Protein AF-I0YJS0-F1 (afdb_monomer_lite)

Sequence (172 aa):
QGGNNTGGALFVLDVMSGAARKLLDNFQGLQFNSPNDVVVSSDGVIYFTDPSYGLQQKFRTMMQVGDYVWRFNARTGDTAIVDQTFLKPNGVVLSPDGRVAYITDTGCKDANASDGGQCTAADTPRSIYAFDILKSILLANKRLFAVPDVGTPDGIKVDLQGNVWTGVGDGV

InterPro domains:
  IPR011042 Six-bladed beta-propeller, TolB-like [G3DSA:2.120.10.30] (4-172)
  IPR013658 SMP-30/Gluconolactonase/LRE-like region [PF08450] (9-169)
  IPR052988 Oryzine biosynthesis lactonohydrolase [PTHR47064] (1-172)

Radius of gyration: 15.88 Å; chains: 1; bounding box: 44×36×40 Å

Organism: Coccomyxa subellipsoidea (strain C-169) (NCBI:txid574566)

Structure (mmCIF, N/CA/C/O backbone):
data_AF-I0YJS0-F1
#
_entry.id   AF-I0YJS0-F1
#
loop_
_atom_site.group_PDB
_atom_site.id
_atom_site.type_symbol
_atom_site.label_atom_id
_atom_site.label_alt_id
_atom_site.label_comp_id
_atom_site.label_asym_id
_atom_site.label_entity_id
_atom_site.label_seq_id
_atom_site.pdbx_PDB_ins_code
_atom_site.Cartn_x
_atom_site.Cartn_y
_atom_site.Cartn_z
_atom_site.occupancy
_atom_site.B_iso_or_equiv
_atom_site.auth_seq_id
_atom_site.auth_comp_id
_atom_site.auth_asym_id
_atom_site.auth_atom_id
_atom_site.pdbx_PDB_model_num
ATOM 1 N N . GLN A 1 1 ? -2.384 11.457 4.992 1.00 87.69 1 GLN A N 1
ATOM 2 C CA . GLN A 1 1 ? -0.907 11.545 4.945 1.00 87.69 1 GLN A CA 1
ATOM 3 C C . GLN A 1 1 ? -0.272 12.389 6.063 1.00 87.69 1 GLN A C 1
ATOM 5 O O . GLN A 1 1 ? 0.934 12.279 6.243 1.00 87.69 1 GLN A O 1
ATOM 10 N N . GLY A 1 2 ? -1.036 13.154 6.859 1.00 87.12 2 GLY A N 1
ATOM 11 C CA . GLY A 1 2 ? -0.479 13.945 7.970 1.00 87.12 2 GLY A CA 1
ATOM 12 C C . GLY A 1 2 ? -0.025 15.343 7.535 1.00 87.12 2 GLY A C 1
ATOM 13 O O . GLY A 1 2 ? -0.447 15.826 6.488 1.00 87.12 2 GLY A O 1
ATOM 14 N N . GLY A 1 3 ? 0.808 15.988 8.348 1.00 87.69 3 GLY A N 1
ATOM 15 C CA . GLY A 1 3 ? 1.377 17.318 8.118 1.00 87.69 3 GLY A CA 1
ATOM 16 C C . GLY A 1 3 ? 2.531 17.604 9.082 1.00 87.69 3 GLY A C 1
ATOM 17 O O . GLY A 1 3 ? 2.923 16.729 9.854 1.00 87.69 3 GLY A O 1
ATOM 18 N N . ASN A 1 4 ? 3.056 18.836 9.083 1.00 80.69 4 ASN A N 1
ATOM 19 C CA . ASN A 1 4 ? 4.275 19.189 9.833 1.00 80.69 4 ASN A CA 1
ATOM 20 C C . ASN A 1 4 ? 4.248 18.761 11.312 1.00 80.69 4 ASN A C 1
ATOM 22 O O . ASN A 1 4 ? 5.269 18.332 11.838 1.00 80.69 4 ASN A O 1
ATOM 26 N N . ASN A 1 5 ? 3.076 18.833 11.953 1.00 79.00 5 ASN A N 1
ATOM 27 C CA . ASN A 1 5 ? 2.887 18.505 13.370 1.00 79.00 5 ASN A CA 1
ATOM 28 C C . ASN A 1 5 ? 1.899 17.347 13.600 1.00 79.00 5 ASN A C 1
ATOM 30 O O . ASN A 1 5 ? 1.477 17.112 14.731 1.00 79.00 5 ASN A O 1
ATOM 34 N N . THR A 1 6 ? 1.480 16.645 12.544 1.00 85.25 6 THR A N 1
ATOM 35 C CA . THR A 1 6 ? 0.463 15.589 12.628 1.00 85.25 6 THR A CA 1
ATOM 36 C C . THR A 1 6 ? 0.911 14.340 11.881 1.00 85.25 6 THR A C 1
ATOM 38 O O . THR A 1 6 ? 1.223 14.379 10.692 1.00 85.25 6 THR A O 1
ATOM 41 N N . GLY A 1 7 ? 0.920 13.210 12.591 1.00 85.12 7 GLY A N 1
ATOM 42 C CA . GLY A 1 7 ? 1.215 11.904 12.013 1.00 85.12 7 GLY A CA 1
ATOM 43 C C . GLY A 1 7 ? 0.256 11.528 10.880 1.00 85.12 7 GLY A C 1
ATOM 44 O O . GLY A 1 7 ? -0.896 11.972 10.842 1.00 85.12 7 GLY A O 1
ATOM 45 N N . GLY A 1 8 ? 0.725 10.682 9.966 1.00 92.94 8 GLY A N 1
ATOM 46 C CA . GLY A 1 8 ? -0.151 9.975 9.046 1.00 92.94 8 GLY A CA 1
ATOM 47 C C . GLY A 1 8 ? -1.120 9.069 9.809 1.00 92.94 8 GLY A C 1
ATOM 48 O O . GLY A 1 8 ? -0.778 8.539 10.861 1.00 92.94 8 GLY A O 1
ATOM 49 N N . ALA A 1 9 ? -2.340 8.911 9.304 1.00 96.19 9 ALA A N 1
ATOM 50 C CA . ALA A 1 9 ? -3.367 8.120 9.969 1.00 96.19 9 ALA A CA 1
ATOM 51 C C . ALA A 1 9 ? -4.373 7.554 8.966 1.00 96.19 9 ALA A C 1
ATOM 53 O O . ALA A 1 9 ? -4.596 8.139 7.902 1.00 96.19 9 ALA A O 1
ATOM 54 N N . LEU A 1 10 ? -5.008 6.450 9.352 1.00 97.56 10 LEU A N 1
ATOM 55 C CA . LEU A 1 10 ? -6.193 5.901 8.710 1.00 97.56 10 LEU A CA 1
ATOM 56 C C . LEU A 1 10 ? -7.446 6.497 9.348 1.00 97.56 10 LEU A C 1
ATOM 58 O O . LEU A 1 10 ? -7.540 6.631 10.573 1.00 97.56 10 LEU A O 1
ATOM 62 N N . PHE A 1 11 ? -8.431 6.811 8.514 1.00 96.12 11 PHE A N 1
ATOM 63 C CA . PHE A 1 11 ? -9.726 7.336 8.930 1.00 96.12 11 PHE A CA 1
ATOM 64 C C . PHE A 1 11 ? -10.848 6.485 8.347 1.00 96.12 11 PHE A C 1
ATOM 66 O O . PHE A 1 11 ? -10.717 5.923 7.263 1.00 96.12 11 PHE A O 1
ATOM 73 N N . VAL A 1 12 ? -11.966 6.427 9.063 1.00 95.12 12 VAL A N 1
ATOM 74 C CA . VAL A 1 12 ? -13.244 5.954 8.527 1.00 95.12 12 VAL A CA 1
ATOM 75 C C . VAL A 1 12 ? -14.136 7.172 8.352 1.00 95.12 12 VAL A C 1
ATOM 77 O O . VAL A 1 12 ? -14.309 7.943 9.299 1.00 95.12 12 VAL A O 1
ATOM 80 N N . LEU A 1 13 ? -14.672 7.336 7.145 1.00 96.25 13 LEU A N 1
ATOM 81 C CA . LEU A 1 13 ? -15.604 8.395 6.781 1.00 96.25 13 LEU A CA 1
ATOM 82 C C . LEU A 1 13 ? -17.008 7.805 6.659 1.00 96.25 13 LEU A C 1
ATOM 84 O O . LEU A 1 13 ? -17.228 6.872 5.888 1.00 96.25 13 LEU A O 1
ATOM 88 N N . ASP A 1 14 ? -17.956 8.373 7.391 1.00 96.56 14 ASP A N 1
ATOM 89 C CA . ASP A 1 14 ? -19.369 8.184 7.106 1.00 96.56 14 ASP A CA 1
ATOM 90 C C . ASP A 1 14 ? -19.748 9.092 5.929 1.00 96.56 14 ASP A C 1
ATOM 92 O O . ASP A 1 14 ? -19.745 10.318 6.040 1.00 96.56 14 ASP A O 1
ATOM 96 N N . VAL A 1 15 ? -20.033 8.488 4.776 1.00 95.81 15 VAL A N 1
ATOM 97 C CA . VAL A 1 15 ? -20.276 9.229 3.526 1.00 95.81 15 VAL A CA 1
ATOM 98 C C . VAL A 1 15 ? -21.607 9.982 3.513 1.00 95.81 15 VAL A C 1
ATOM 100 O O . VAL A 1 15 ? -21.785 10.872 2.687 1.00 95.81 15 VAL A O 1
ATOM 103 N N . MET A 1 16 ? -22.532 9.650 4.417 1.00 97.38 16 MET A N 1
ATOM 104 C CA . MET A 1 16 ? -23.850 10.286 4.482 1.00 97.38 16 MET A CA 1
ATOM 105 C C . MET A 1 16 ? -23.814 11.567 5.317 1.00 97.38 16 MET A C 1
ATOM 107 O O . MET A 1 16 ? -24.427 12.567 4.955 1.00 97.38 16 MET A O 1
ATOM 111 N N . SER A 1 17 ? -23.097 11.537 6.437 1.00 97.19 17 SER A N 1
ATOM 112 C CA . SER A 1 17 ? -22.970 12.647 7.386 1.00 97.19 17 SER A CA 1
ATOM 113 C C . SER A 1 17 ? -21.706 13.481 7.183 1.00 97.19 17 SER A C 1
ATOM 115 O O . SER A 1 17 ? -21.622 14.596 7.693 1.00 97.19 17 SER A O 1
ATOM 117 N N . GLY A 1 18 ? -20.701 12.946 6.486 1.00 96.69 18 GLY A N 1
ATOM 118 C CA . GLY A 1 18 ? -19.374 13.551 6.373 1.00 96.69 18 GLY A CA 1
ATOM 119 C C . GLY A 1 18 ? -18.526 13.418 7.643 1.00 96.69 18 GLY A C 1
ATOM 120 O O . GLY A 1 18 ? -17.419 13.954 7.700 1.00 96.69 18 GLY A O 1
ATOM 121 N N . ALA A 1 19 ? -19.012 12.717 8.672 1.00 96.94 19 ALA A N 1
ATOM 122 C CA . ALA A 1 19 ? -18.265 12.524 9.903 1.00 96.94 19 ALA A CA 1
ATOM 123 C C . ALA A 1 19 ? -17.069 11.593 9.663 1.00 96.94 19 ALA A C 1
ATOM 125 O O . ALA A 1 19 ? -17.225 10.444 9.247 1.00 96.94 19 ALA A O 1
ATOM 126 N N . ALA A 1 20 ? -15.866 12.074 9.968 1.00 96.06 20 ALA A N 1
ATOM 127 C CA . ALA A 1 20 ? -14.648 11.279 9.919 1.00 96.06 20 ALA A CA 1
ATOM 128 C C . ALA A 1 20 ? -14.162 10.969 11.334 1.00 96.06 20 ALA A C 1
ATOM 130 O O . ALA A 1 20 ? -14.045 11.862 12.175 1.00 96.06 20 ALA A O 1
ATOM 131 N N . ARG A 1 21 ? -13.813 9.706 11.586 1.00 95.25 21 ARG A N 1
ATOM 132 C CA . ARG A 1 21 ? -13.123 9.305 12.815 1.00 95.25 21 ARG A CA 1
ATOM 133 C C . ARG A 1 21 ? -11.786 8.666 12.494 1.00 95.25 21 ARG A C 1
ATOM 135 O O . ARG A 1 21 ? -11.656 7.886 11.551 1.00 95.25 21 ARG A O 1
ATOM 142 N N . LYS A 1 22 ? -10.797 8.972 13.323 1.00 94.88 22 LYS A N 1
ATOM 143 C CA . LYS A 1 22 ? -9.489 8.331 13.273 1.00 94.88 22 LYS A CA 1
ATOM 144 C C . LYS A 1 22 ? -9.626 6.861 13.670 1.00 94.88 22 LYS A C 1
ATOM 146 O O . LYS A 1 22 ? -10.322 6.535 14.632 1.00 94.88 22 LYS A O 1
ATOM 151 N N . LEU A 1 23 ? -8.984 5.989 12.904 1.00 96.25 23 LEU A N 1
ATOM 152 C CA . LEU A 1 23 ? -8.974 4.550 13.130 1.00 96.25 23 LEU A CA 1
ATOM 153 C C . LEU A 1 23 ? -7.632 4.080 13.700 1.00 96.25 23 LEU A C 1
ATOM 155 O O . LEU A 1 23 ? -7.621 3.283 14.631 1.00 96.25 23 LEU A O 1
ATOM 159 N N . LEU A 1 24 ? -6.528 4.589 13.154 1.00 97.56 24 LEU A N 1
ATOM 160 C CA . LEU A 1 24 ? -5.164 4.232 13.542 1.00 97.56 24 LEU A CA 1
ATOM 161 C C . LEU A 1 24 ? -4.220 5.376 13.134 1.00 97.56 24 LEU A C 1
ATOM 163 O O . LEU A 1 24 ? -4.315 5.848 12.005 1.00 97.56 24 LEU A O 1
ATOM 167 N N . ASP A 1 25 ? -3.334 5.843 14.017 1.00 96.12 25 ASP A N 1
ATOM 168 C CA . ASP A 1 25 ? -2.409 6.965 13.740 1.00 96.12 25 ASP A CA 1
ATOM 169 C C . ASP A 1 25 ? -0.960 6.754 14.200 1.00 96.12 25 ASP A C 1
ATOM 171 O O . ASP A 1 25 ? -0.094 7.589 13.936 1.00 96.12 25 ASP A O 1
ATOM 175 N N . ASN A 1 26 ? -0.687 5.649 14.885 1.00 96.38 26 ASN A N 1
ATOM 176 C CA . ASN A 1 26 ? 0.648 5.283 15.320 1.00 96.38 26 ASN A CA 1
ATOM 177 C C . ASN A 1 26 ? 0.781 3.762 15.461 1.00 96.38 26 ASN A C 1
ATOM 179 O O . ASN A 1 26 ? -0.214 3.045 15.585 1.00 96.38 26 ASN A O 1
ATOM 183 N N . PHE A 1 27 ? 2.023 3.294 15.499 1.00 97.12 27 PHE A N 1
ATOM 184 C CA . PHE A 1 27 ? 2.394 1.951 15.908 1.00 97.12 27 PHE A CA 1
ATOM 185 C C . PHE A 1 27 ? 3.258 2.044 17.167 1.00 97.12 27 PHE A C 1
ATOM 187 O O . PHE A 1 27 ? 4.379 2.542 17.121 1.00 97.12 27 PHE A O 1
ATOM 194 N N . GLN A 1 28 ? 2.730 1.584 18.305 1.00 95.38 28 GLN A N 1
ATOM 195 C CA . GLN A 1 28 ? 3.432 1.611 19.599 1.00 95.38 28 GLN A CA 1
ATOM 196 C C . GLN A 1 28 ? 3.967 3.008 19.985 1.00 95.38 28 GLN A C 1
ATOM 198 O O . GLN A 1 28 ? 5.062 3.147 20.523 1.00 95.38 28 GLN A O 1
ATOM 203 N N . GLY A 1 29 ? 3.201 4.061 19.690 1.00 95.38 29 GLY A N 1
ATOM 204 C CA . GLY A 1 29 ? 3.580 5.455 19.936 1.00 95.38 29 GLY A CA 1
ATOM 205 C C . GLY A 1 29 ? 4.424 6.098 18.831 1.00 95.38 29 GLY A C 1
ATOM 206 O O . GLY A 1 29 ? 4.568 7.319 18.830 1.00 95.38 29 GLY A O 1
ATOM 207 N N . LEU A 1 30 ? 4.928 5.321 17.866 1.00 95.56 30 LEU A N 1
ATOM 208 C CA . LEU A 1 30 ? 5.657 5.831 16.705 1.00 95.56 30 LEU A CA 1
ATOM 209 C C . LEU A 1 30 ? 4.676 6.220 15.601 1.00 95.56 30 LEU A C 1
ATOM 211 O O . LEU A 1 30 ? 3.847 5.419 15.172 1.00 95.56 30 LEU A O 1
ATOM 215 N N . GLN A 1 31 ? 4.760 7.458 15.131 1.00 95.38 31 GLN A N 1
ATOM 216 C CA . GLN A 1 31 ? 3.898 7.943 14.060 1.00 95.38 31 GLN A CA 1
ATOM 217 C C . GLN A 1 31 ? 4.230 7.253 12.735 1.00 95.38 31 GLN A C 1
ATOM 219 O O . GLN A 1 31 ? 5.401 7.148 12.368 1.00 95.38 31 GLN A O 1
ATOM 224 N N . PHE A 1 32 ? 3.195 6.886 11.978 1.00 97.31 32 PHE A N 1
ATOM 225 C CA . PHE A 1 32 ? 3.357 6.528 10.566 1.00 97.31 32 PHE A CA 1
ATOM 226 C C . PHE A 1 32 ? 3.943 7.696 9.779 1.00 97.31 32 PHE A C 1
ATOM 228 O O . PHE A 1 32 ? 3.768 8.853 10.175 1.00 97.31 32 PHE A O 1
ATOM 235 N N . ASN A 1 33 ? 4.586 7.408 8.655 1.00 95.25 33 ASN A N 1
ATOM 236 C CA . ASN A 1 33 ? 5.185 8.388 7.760 1.00 95.25 33 ASN A CA 1
ATOM 237 C C . ASN A 1 33 ? 4.113 9.176 6.996 1.00 95.25 33 ASN A C 1
ATOM 239 O O . ASN A 1 33 ? 3.698 10.260 7.402 1.00 95.25 33 ASN A O 1
ATOM 243 N N . SER A 1 34 ? 3.634 8.650 5.883 1.00 95.12 34 SER A N 1
ATOM 244 C CA . SER A 1 34 ? 2.567 9.253 5.096 1.00 95.12 34 SER A CA 1
ATOM 245 C C . SER A 1 34 ? 1.799 8.137 4.405 1.00 95.12 34 SER A C 1
ATOM 247 O O . SER A 1 34 ? 2.019 7.924 3.214 1.00 95.12 34 SER A O 1
ATOM 249 N N . PRO A 1 35 ? 0.886 7.451 5.131 1.00 96.88 35 PRO A N 1
ATOM 250 C CA . PRO A 1 35 ? 0.100 6.368 4.572 1.00 96.88 35 PRO A CA 1
ATOM 251 C C . PRO A 1 35 ? -0.542 6.801 3.263 1.00 96.88 35 PRO A C 1
ATOM 253 O O . PRO A 1 35 ? -1.165 7.873 3.230 1.00 96.88 35 PRO A O 1
ATOM 256 N N . ASN A 1 36 ? -0.322 6.015 2.209 1.00 96.56 36 ASN A N 1
ATOM 257 C CA . ASN A 1 36 ? -0.658 6.417 0.850 1.00 96.56 36 ASN A CA 1
ATOM 258 C C . ASN A 1 36 ? -1.878 5.671 0.325 1.00 96.56 36 ASN A C 1
ATOM 260 O O . ASN A 1 36 ? -2.938 6.272 0.181 1.00 96.56 36 ASN A O 1
ATOM 264 N N . ASP A 1 37 ? -1.736 4.365 0.118 1.00 98.06 37 ASP A N 1
ATOM 265 C CA . ASP A 1 37 ? -2.787 3.519 -0.436 1.00 98.06 37 ASP A CA 1
ATOM 266 C C . ASP A 1 37 ? -3.232 2.484 0.604 1.00 98.06 37 ASP A C 1
ATOM 268 O O . ASP A 1 37 ? -2.472 2.078 1.491 1.00 98.06 37 ASP A O 1
ATOM 272 N N . VAL A 1 38 ? -4.501 2.087 0.525 1.00 97.94 38 VAL A N 1
ATOM 273 C CA . VAL A 1 38 ? -5.148 1.190 1.486 1.00 97.94 38 VAL A CA 1
ATOM 274 C C . VAL A 1 38 ? -6.116 0.251 0.776 1.00 97.94 38 VAL A C 1
ATOM 276 O O . VAL A 1 38 ? -6.841 0.653 -0.133 1.00 97.94 38 VAL A O 1
ATOM 279 N N . VAL A 1 39 ? -6.171 -0.999 1.227 1.00 97.81 39 VAL A N 1
ATOM 280 C CA . VAL A 1 39 ? -7.161 -1.987 0.794 1.00 97.81 39 VAL A CA 1
ATOM 281 C C . VAL A 1 39 ? -7.722 -2.729 2.001 1.00 97.81 39 VAL A C 1
ATOM 283 O O . VAL A 1 39 ? -7.009 -3.039 2.955 1.00 97.81 39 VAL A O 1
ATOM 286 N N . VAL A 1 40 ? -9.023 -3.011 1.964 1.00 96.25 40 VAL A N 1
ATOM 287 C CA . VAL A 1 40 ? -9.718 -3.783 2.996 1.00 96.25 40 VAL A CA 1
ATOM 288 C C . VAL A 1 40 ? -10.053 -5.149 2.416 1.00 96.25 40 VAL A C 1
ATOM 290 O O . VAL A 1 40 ? -10.729 -5.249 1.396 1.00 96.25 40 VAL A O 1
ATOM 293 N N . SER A 1 41 ? -9.559 -6.199 3.055 1.00 94.31 41 SER A N 1
ATOM 294 C CA . SER A 1 41 ? -9.931 -7.577 2.735 1.00 94.31 41 SER A CA 1
ATOM 295 C C . SER A 1 41 ? -11.364 -7.890 3.178 1.00 94.31 41 SER A C 1
ATOM 297 O O . SER A 1 41 ? -11.954 -7.191 4.006 1.00 94.31 41 SER A O 1
ATOM 299 N N . SER A 1 42 ? -11.932 -8.972 2.647 1.00 91.81 42 SER A N 1
ATOM 300 C CA . SER A 1 42 ? -13.315 -9.381 2.920 1.00 91.81 42 SER A CA 1
ATOM 301 C C . SER A 1 42 ? -13.584 -9.746 4.387 1.00 91.81 42 SER A C 1
ATOM 303 O O . SER A 1 42 ? -14.718 -9.613 4.847 1.00 91.81 42 SER A O 1
ATOM 305 N N . ASP A 1 43 ? -12.565 -10.156 5.147 1.00 89.38 43 ASP A N 1
ATOM 306 C CA . ASP A 1 43 ? -12.680 -10.432 6.586 1.00 89.38 43 ASP A CA 1
ATOM 307 C C . ASP A 1 43 ? -12.513 -9.171 7.469 1.00 89.38 43 ASP A C 1
ATOM 309 O O . ASP A 1 43 ? -12.791 -9.189 8.678 1.00 89.38 43 ASP A O 1
ATOM 313 N N . GLY A 1 44 ? -12.184 -8.031 6.852 1.00 91.56 44 GLY A N 1
ATOM 314 C CA . GLY A 1 44 ? -12.026 -6.733 7.502 1.00 91.56 44 GLY A CA 1
ATOM 315 C C . GLY A 1 44 ? -10.598 -6.424 7.952 1.00 91.56 44 GLY A C 1
ATOM 316 O O . GLY A 1 44 ? -10.397 -5.440 8.668 1.00 91.56 44 GLY A O 1
ATOM 317 N N . VAL A 1 45 ? -9.606 -7.230 7.560 1.00 95.00 45 VAL A N 1
ATOM 318 C CA . VAL A 1 45 ? -8.192 -6.865 7.698 1.00 95.00 45 VAL A CA 1
ATOM 319 C C . VAL A 1 45 ? -7.835 -5.783 6.676 1.00 95.00 45 VAL A C 1
ATOM 321 O O . VAL A 1 45 ? -8.156 -5.896 5.493 1.00 95.00 45 VAL A O 1
ATOM 324 N N . ILE A 1 46 ? -7.163 -4.734 7.136 1.00 97.06 46 ILE A N 1
ATOM 325 C CA . ILE A 1 46 ? -6.739 -3.585 6.340 1.00 97.06 46 ILE A CA 1
ATOM 326 C C . ILE A 1 46 ? -5.249 -3.726 6.041 1.00 97.06 46 ILE A C 1
ATOM 328 O O . ILE A 1 46 ? -4.453 -3.863 6.967 1.00 97.06 46 ILE A O 1
ATOM 332 N N . TYR A 1 47 ? -4.871 -3.651 4.770 1.00 98.00 47 TYR A N 1
ATOM 333 C CA . TYR A 1 47 ? -3.482 -3.508 4.343 1.00 98.00 47 TYR A CA 1
ATOM 334 C C . TYR A 1 47 ? -3.261 -2.086 3.849 1.00 98.00 47 TYR A C 1
ATOM 336 O O . TYR A 1 47 ? -4.108 -1.545 3.140 1.00 98.00 47 TYR A O 1
ATOM 344 N N . PHE A 1 48 ? -2.143 -1.476 4.220 1.00 98.44 48 PHE A N 1
ATOM 345 C CA . PHE A 1 48 ? -1.802 -0.132 3.769 1.00 98.44 48 PHE A CA 1
ATOM 346 C C . PHE A 1 48 ? -0.298 0.037 3.609 1.00 98.44 48 PHE A C 1
ATOM 348 O O . PHE A 1 48 ? 0.499 -0.663 4.237 1.00 98.44 48 PHE A O 1
ATOM 355 N N . THR A 1 49 ? 0.086 0.981 2.765 1.00 98.62 49 THR A N 1
ATOM 356 C CA . THR A 1 49 ? 1.480 1.361 2.536 1.00 98.62 49 THR A CA 1
ATOM 357 C C . THR A 1 49 ? 1.798 2.653 3.263 1.00 98.62 49 THR A C 1
ATOM 359 O O . THR A 1 49 ? 0.949 3.538 3.368 1.00 98.62 49 THR A O 1
ATOM 362 N N . ASP A 1 50 ? 3.022 2.766 3.773 1.00 97.88 50 ASP A N 1
ATOM 363 C CA . ASP A 1 50 ? 3.475 3.938 4.520 1.00 97.88 50 ASP A CA 1
ATOM 364 C C . ASP A 1 50 ? 4.814 4.485 3.999 1.00 97.88 50 ASP A C 1
ATOM 366 O O . ASP A 1 50 ? 5.829 4.446 4.705 1.00 97.88 50 ASP A O 1
ATOM 370 N N . PRO A 1 51 ? 4.848 4.989 2.751 1.00 95.69 51 PRO A N 1
ATOM 371 C CA . PRO A 1 51 ? 6.040 5.621 2.214 1.00 95.69 51 PRO A CA 1
ATOM 372 C C . PRO A 1 51 ? 6.306 6.952 2.920 1.00 95.69 51 PRO A C 1
ATOM 374 O O . PRO A 1 51 ? 5.403 7.638 3.396 1.00 95.69 51 PRO A O 1
ATOM 377 N N . SER A 1 52 ? 7.552 7.393 2.890 1.00 93.56 52 SER A N 1
ATOM 378 C CA . SER A 1 52 ? 8.042 8.668 3.419 1.00 93.56 52 SER A CA 1
ATOM 379 C C . SER A 1 52 ? 7.915 9.831 2.433 1.00 93.56 52 SER A C 1
ATOM 381 O O . SER A 1 52 ? 8.729 10.757 2.416 1.00 93.56 52 SER A O 1
ATOM 383 N N . TYR A 1 53 ? 6.851 9.835 1.629 1.00 92.00 53 TYR A N 1
ATOM 384 C CA . TYR A 1 53 ? 6.537 10.938 0.720 1.00 92.00 53 TYR A CA 1
ATOM 385 C C . TYR A 1 53 ? 6.369 12.276 1.423 1.00 92.00 53 TYR A C 1
ATOM 387 O O . TYR A 1 53 ? 6.794 13.288 0.878 1.00 92.00 53 TYR A O 1
ATOM 395 N N . GLY A 1 54 ? 5.848 12.296 2.650 1.00 91.12 54 GLY A N 1
ATOM 396 C CA . GLY A 1 54 ? 5.776 13.519 3.443 1.00 91.12 54 GLY A CA 1
ATOM 397 C C . GLY A 1 54 ? 7.128 14.174 3.678 1.00 91.12 5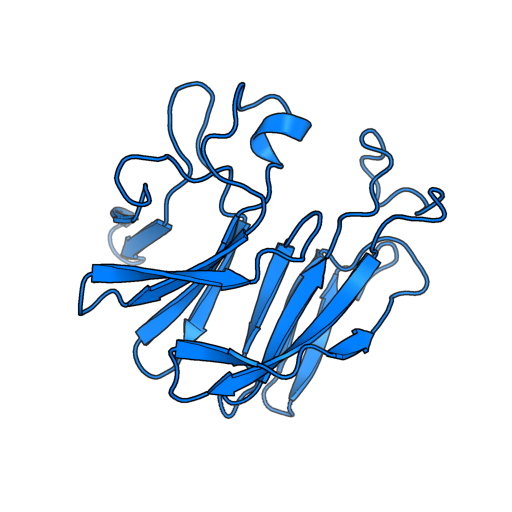4 GLY A C 1
ATOM 398 O O . GLY A 1 54 ? 7.227 15.400 3.631 1.00 91.12 54 GLY A O 1
ATOM 399 N N . LEU A 1 55 ? 8.176 13.367 3.867 1.00 89.19 55 LEU A N 1
ATOM 400 C CA . LEU A 1 55 ? 9.542 13.868 3.982 1.00 89.19 55 LEU A CA 1
ATOM 401 C C . LEU A 1 55 ? 10.052 14.376 2.626 1.00 89.19 55 LEU A C 1
ATOM 403 O O . LEU A 1 55 ? 10.578 15.483 2.546 1.00 89.19 55 LEU A O 1
ATOM 407 N N . GLN A 1 56 ? 9.847 13.606 1.552 1.00 86.94 56 GLN A N 1
ATOM 408 C CA . GLN A 1 56 ? 10.282 13.980 0.197 1.00 86.94 56 GLN A CA 1
ATOM 409 C C . GLN A 1 56 ? 9.623 15.277 -0.299 1.00 86.94 56 GLN A C 1
ATOM 411 O O . GLN A 1 56 ? 10.290 16.146 -0.855 1.00 86.94 56 GLN A O 1
ATOM 416 N N . GLN A 1 57 ? 8.323 15.431 -0.052 1.00 88.62 57 GLN A N 1
ATOM 417 C CA . GLN A 1 57 ? 7.513 16.584 -0.451 1.00 88.62 57 GLN A CA 1
ATOM 418 C C . GLN A 1 57 ? 7.541 17.721 0.582 1.00 88.62 57 GLN A C 1
ATOM 420 O O . GLN A 1 57 ? 6.867 18.733 0.407 1.00 88.62 57 GLN A O 1
ATOM 425 N N . LYS A 1 58 ? 8.338 17.580 1.651 1.00 90.62 58 LYS A N 1
ATOM 426 C CA . LYS A 1 58 ? 8.606 18.620 2.657 1.00 90.62 58 LYS A CA 1
ATOM 427 C C . LYS A 1 58 ? 7.378 19.100 3.443 1.00 90.62 58 LYS A C 1
ATOM 429 O O . LYS A 1 58 ? 7.403 20.196 3.996 1.00 90.62 58 LYS A O 1
ATOM 434 N N . PHE A 1 59 ? 6.328 18.282 3.544 1.00 89.06 59 PHE A N 1
ATOM 435 C CA . PHE A 1 59 ? 5.212 18.514 4.477 1.00 89.06 59 PHE A CA 1
ATOM 436 C C . PHE A 1 59 ? 5.351 17.715 5.783 1.00 89.06 59 PHE A C 1
ATOM 438 O O . PHE A 1 59 ? 4.466 17.746 6.639 1.00 89.06 59 PHE A O 1
ATOM 445 N N . ARG A 1 60 ? 6.467 16.992 5.934 1.00 89.19 60 ARG A N 1
ATOM 446 C CA . ARG A 1 60 ? 6.940 16.364 7.167 1.00 89.19 60 ARG A CA 1
ATOM 447 C C . ARG A 1 60 ? 8.448 16.542 7.305 1.00 89.19 60 ARG A C 1
ATOM 449 O O . ARG A 1 60 ? 9.165 16.627 6.314 1.00 89.19 60 ARG A O 1
ATOM 456 N N . THR A 1 61 ? 8.925 16.562 8.544 1.00 89.31 61 THR A N 1
ATOM 457 C CA . THR A 1 61 ? 10.330 16.856 8.872 1.00 89.31 61 THR A CA 1
ATOM 458 C C . THR A 1 61 ? 11.126 15.641 9.340 1.00 89.31 61 THR A C 1
ATOM 460 O O . THR A 1 61 ? 12.352 15.665 9.284 1.00 89.31 61 THR A O 1
ATOM 463 N N . MET A 1 62 ? 10.458 14.578 9.794 1.00 88.31 62 MET A N 1
ATOM 464 C CA . MET A 1 62 ? 11.113 13.371 10.299 1.00 88.31 62 MET A CA 1
ATOM 465 C C . MET A 1 62 ? 10.269 12.116 10.067 1.00 88.31 62 MET A C 1
ATOM 467 O O . MET A 1 62 ? 9.037 12.184 10.033 1.00 88.31 62 MET A O 1
ATOM 471 N N . MET A 1 63 ? 10.956 10.979 9.967 1.00 90.88 63 MET A N 1
ATOM 472 C CA . MET A 1 63 ? 10.376 9.637 10.037 1.00 90.88 63 MET A CA 1
ATOM 473 C C . MET A 1 63 ? 10.541 9.084 11.456 1.00 90.88 63 MET A C 1
ATOM 475 O O . MET A 1 63 ? 11.542 9.365 12.115 1.00 90.88 63 MET A O 1
ATOM 479 N N . GLN A 1 64 ? 9.574 8.293 11.916 1.00 94.56 64 GLN A N 1
ATOM 480 C CA . GLN A 1 64 ? 9.670 7.527 13.173 1.00 94.56 64 GLN A CA 1
ATOM 481 C C . GLN A 1 64 ? 9.624 6.012 12.936 1.00 94.56 64 GLN A C 1
ATOM 483 O O . GLN A 1 64 ? 9.970 5.236 13.822 1.00 94.56 64 GLN A O 1
ATOM 488 N N . VAL A 1 65 ? 9.231 5.605 11.729 1.00 96.31 65 VAL A N 1
ATOM 489 C CA . VAL A 1 65 ? 9.199 4.228 11.236 1.00 96.31 65 VAL A CA 1
ATOM 490 C C . VAL A 1 65 ? 9.807 4.189 9.831 1.00 96.31 65 VAL A C 1
ATOM 492 O O . VAL A 1 65 ? 9.954 5.228 9.185 1.00 96.31 65 VAL A O 1
ATOM 495 N N . GLY A 1 66 ? 10.187 3.006 9.354 1.00 96.38 66 GLY A N 1
ATOM 496 C CA . GLY A 1 66 ? 10.669 2.836 7.982 1.00 96.38 66 GLY A CA 1
ATOM 497 C C . GLY A 1 66 ? 9.544 2.874 6.945 1.00 96.38 66 GLY A C 1
ATOM 498 O O . GLY A 1 66 ? 8.363 2.953 7.282 1.00 96.38 66 GLY A O 1
ATOM 499 N N . ASP A 1 67 ? 9.929 2.813 5.673 1.00 96.81 67 ASP A N 1
ATOM 500 C CA . ASP A 1 67 ? 9.016 2.667 4.540 1.00 96.81 67 ASP A CA 1
ATOM 501 C C . ASP A 1 67 ? 8.448 1.238 4.516 1.00 96.81 67 ASP A C 1
ATOM 503 O O . ASP A 1 67 ? 9.059 0.319 3.972 1.00 96.81 67 ASP A O 1
ATOM 507 N N . TYR A 1 68 ? 7.295 1.028 5.153 1.00 98.25 68 TYR A N 1
ATOM 508 C CA . TYR A 1 68 ? 6.756 -0.312 5.399 1.00 98.25 68 TYR A CA 1
ATOM 509 C C . TYR A 1 68 ? 5.392 -0.543 4.752 1.00 98.25 68 TYR A C 1
ATOM 511 O O . TYR A 1 68 ? 4.622 0.382 4.477 1.00 98.25 68 TYR A O 1
ATOM 519 N N . VAL A 1 69 ? 5.085 -1.824 4.553 1.00 98.50 69 VAL A N 1
ATOM 520 C CA . VAL A 1 69 ? 3.730 -2.313 4.306 1.00 98.50 69 VAL A CA 1
ATOM 521 C C . VAL A 1 69 ? 3.179 -2.826 5.626 1.00 98.50 69 VAL A C 1
ATOM 523 O O . VAL A 1 69 ? 3.804 -3.640 6.312 1.00 98.50 69 VAL A O 1
ATOM 526 N N . TRP A 1 70 ? 1.986 -2.369 5.967 1.00 98.25 70 TRP A N 1
ATOM 527 C CA . TRP A 1 70 ? 1.343 -2.642 7.238 1.00 98.25 70 TRP A CA 1
ATOM 528 C C . TRP A 1 70 ? 0.062 -3.443 7.060 1.00 98.25 70 TRP A C 1
ATOM 530 O O . TRP A 1 70 ? -0.636 -3.340 6.049 1.00 98.25 70 TRP A O 1
ATOM 540 N N . ARG A 1 71 ? -0.275 -4.191 8.107 1.00 97.25 71 ARG A N 1
ATOM 541 C CA . ARG A 1 71 ? -1.586 -4.790 8.327 1.00 97.25 71 ARG A CA 1
ATOM 542 C C . ARG A 1 71 ? -2.191 -4.222 9.603 1.00 97.25 71 ARG A C 1
ATOM 544 O O . ARG A 1 71 ? -1.510 -4.138 10.622 1.00 97.25 71 ARG A O 1
ATOM 551 N N . PHE A 1 72 ? -3.485 -3.936 9.570 1.00 97.31 72 PHE A N 1
ATOM 552 C CA . PHE A 1 72 ? -4.286 -3.576 10.728 1.00 97.31 72 PHE A CA 1
ATOM 553 C C . PHE A 1 72 ? -5.611 -4.348 10.756 1.00 97.31 72 PHE A C 1
ATOM 555 O O . PHE A 1 72 ? -6.369 -4.339 9.789 1.00 97.31 72 PHE A O 1
ATOM 562 N N . ASN A 1 73 ? -5.927 -5.006 11.871 1.00 94.81 73 ASN A N 1
ATOM 563 C CA . ASN A 1 73 ? -7.248 -5.587 12.106 1.00 94.81 73 ASN A CA 1
ATOM 564 C C . ASN A 1 73 ? -8.071 -4.656 13.001 1.00 94.81 73 ASN A C 1
ATOM 566 O O . ASN A 1 73 ? -7.875 -4.593 14.213 1.00 94.81 73 ASN A O 1
ATOM 570 N N . ALA A 1 74 ? -9.049 -3.980 12.399 1.00 90.12 74 ALA A N 1
ATOM 571 C CA . ALA A 1 74 ? -9.892 -3.007 13.088 1.00 90.12 74 ALA A CA 1
ATOM 572 C C . ALA A 1 74 ? -10.783 -3.603 14.193 1.00 90.12 74 ALA A C 1
ATOM 574 O O . ALA A 1 74 ? -11.283 -2.853 15.029 1.00 90.12 74 ALA A O 1
ATOM 575 N N . ARG A 1 75 ? -10.998 -4.927 14.208 1.00 91.38 75 ARG A N 1
ATOM 576 C CA . ARG A 1 75 ? -11.793 -5.606 15.244 1.00 91.38 75 ARG A CA 1
ATOM 577 C C . ARG A 1 75 ? -10.969 -5.912 16.489 1.00 91.38 75 ARG A C 1
ATOM 579 O O . ARG A 1 75 ? -11.502 -5.848 17.590 1.00 91.38 75 ARG A O 1
ATOM 586 N N . THR A 1 76 ? -9.697 -6.272 16.319 1.00 93.19 76 THR A N 1
ATOM 587 C CA . THR A 1 76 ? -8.818 -6.670 17.433 1.00 93.19 76 THR A CA 1
ATOM 588 C C . THR A 1 76 ? -7.859 -5.567 17.869 1.00 93.19 76 THR A C 1
ATOM 590 O O . THR A 1 76 ? -7.285 -5.663 18.948 1.00 93.19 76 THR A O 1
ATOM 593 N N . GLY A 1 77 ? -7.660 -4.537 17.042 1.00 93.06 77 GLY A N 1
ATOM 594 C CA . GLY A 1 77 ? -6.636 -3.510 17.245 1.00 93.06 77 GLY A CA 1
ATOM 595 C C . GLY A 1 77 ? -5.222 -3.966 16.865 1.00 93.06 77 GLY A C 1
ATOM 596 O O . GLY A 1 77 ? -4.277 -3.186 16.964 1.00 93.06 77 GLY A O 1
ATOM 597 N N . ASP A 1 78 ? -5.065 -5.214 16.420 1.00 94.75 78 ASP A N 1
ATOM 598 C CA . ASP A 1 78 ? -3.763 -5.784 16.094 1.00 94.75 78 ASP A CA 1
ATOM 599 C C . ASP A 1 78 ? -3.179 -5.134 14.834 1.00 94.75 78 ASP A C 1
ATOM 601 O O . ASP A 1 78 ? -3.821 -5.101 13.780 1.00 94.75 78 ASP A O 1
ATOM 605 N N . THR A 1 79 ? -1.957 -4.623 14.960 1.00 97.06 79 THR A N 1
ATOM 606 C CA . THR A 1 79 ? -1.220 -3.921 13.906 1.00 97.06 79 THR A CA 1
ATOM 607 C C . THR A 1 79 ? 0.150 -4.561 13.768 1.00 97.06 79 THR A C 1
ATOM 609 O O . THR A 1 79 ? 0.830 -4.766 14.771 1.00 97.06 79 THR A O 1
ATOM 612 N N . ALA A 1 80 ? 0.582 -4.849 12.544 1.00 96.81 80 ALA A N 1
ATOM 613 C CA . ALA A 1 80 ? 1.889 -5.444 12.293 1.00 96.81 80 ALA A CA 1
ATOM 614 C C . ALA A 1 80 ? 2.489 -4.956 10.974 1.00 96.81 80 ALA A C 1
ATOM 616 O O . ALA A 1 80 ? 1.767 -4.665 10.019 1.00 96.81 80 ALA A O 1
ATOM 617 N N . ILE A 1 81 ? 3.819 -4.919 10.919 1.00 97.75 81 ILE A N 1
ATOM 618 C CA . ILE A 1 81 ? 4.564 -4.808 9.662 1.00 97.75 81 ILE A CA 1
ATOM 619 C C . ILE A 1 81 ? 4.446 -6.155 8.948 1.00 97.75 81 ILE A C 1
ATOM 621 O O . ILE A 1 81 ? 4.702 -7.195 9.556 1.00 97.75 81 ILE A O 1
ATOM 625 N N . VAL A 1 82 ? 4.064 -6.141 7.673 1.00 97.38 82 VAL A N 1
ATOM 626 C CA . VAL A 1 82 ? 3.977 -7.353 6.841 1.00 97.38 82 VAL A CA 1
ATOM 627 C C . VAL A 1 82 ? 5.037 -7.411 5.748 1.00 97.38 82 VAL A C 1
ATOM 629 O O . VAL A 1 82 ? 5.322 -8.499 5.262 1.00 97.38 82 VAL A O 1
ATOM 632 N N . ASP A 1 83 ? 5.656 -6.281 5.397 1.00 98.06 83 ASP A N 1
ATOM 633 C CA . ASP A 1 83 ? 6.863 -6.242 4.569 1.00 98.06 83 ASP A CA 1
ATOM 634 C C . ASP A 1 83 ? 7.664 -4.953 4.843 1.00 98.06 83 ASP A C 1
ATOM 636 O O . ASP A 1 83 ? 7.089 -3.877 5.017 1.00 98.06 83 ASP A O 1
ATOM 640 N N . GLN A 1 84 ? 8.992 -5.074 4.888 1.00 97.12 84 GLN A N 1
ATOM 641 C CA . GLN A 1 84 ? 9.946 -3.981 5.140 1.00 97.12 84 GLN A CA 1
ATOM 642 C C . GLN A 1 84 ? 11.044 -3.878 4.066 1.00 97.12 84 GLN A C 1
ATOM 644 O O . GLN A 1 84 ? 12.084 -3.263 4.275 1.00 97.12 84 GLN A O 1
ATOM 649 N N . THR A 1 85 ? 10.852 -4.559 2.940 1.00 95.75 85 THR A N 1
ATOM 650 C CA . THR A 1 85 ? 11.846 -4.740 1.873 1.00 95.75 85 THR A CA 1
ATOM 651 C C . THR A 1 85 ? 11.597 -3.834 0.666 1.00 95.75 85 THR A C 1
ATOM 653 O O . THR A 1 85 ? 12.298 -3.950 -0.336 1.00 95.75 85 THR A O 1
ATOM 656 N N . PHE A 1 86 ? 10.586 -2.966 0.735 1.00 94.56 86 PHE A N 1
ATOM 657 C CA . PHE A 1 86 ? 10.295 -1.951 -0.277 1.00 94.56 86 PHE A CA 1
ATOM 658 C C . PHE A 1 86 ? 11.129 -0.697 -0.037 1.00 94.56 86 PHE A C 1
ATOM 660 O O . PHE A 1 86 ? 11.345 -0.312 1.111 1.00 94.56 86 PHE A O 1
ATOM 667 N N . LEU A 1 87 ? 11.545 -0.024 -1.112 1.00 93.06 87 LEU A N 1
ATOM 668 C CA . LEU A 1 87 ? 12.197 1.279 -0.983 1.00 93.06 87 LEU A CA 1
ATOM 669 C C . LEU A 1 87 ? 11.163 2.402 -0.834 1.00 93.06 87 LEU A C 1
ATOM 671 O O . LEU A 1 87 ? 11.334 3.289 0.003 1.00 93.06 87 LEU A O 1
ATOM 675 N N . LYS A 1 88 ? 10.090 2.375 -1.636 1.00 94.00 88 LYS A N 1
ATOM 676 C CA . LYS A 1 88 ? 8.908 3.240 -1.485 1.00 94.00 88 LYS A CA 1
ATOM 677 C C . LYS A 1 88 ? 7.638 2.436 -1.785 1.00 94.00 88 LYS A C 1
ATOM 679 O O . LYS A 1 88 ? 7.185 2.454 -2.931 1.00 94.00 88 LYS A O 1
ATOM 684 N N . PRO A 1 89 ? 7.056 1.739 -0.790 1.00 96.69 89 PRO A N 1
ATOM 685 C CA . PRO A 1 89 ? 5.797 1.034 -0.986 1.00 96.69 89 PRO A CA 1
ATOM 686 C C . PRO A 1 89 ? 4.704 2.056 -1.296 1.00 96.69 89 PRO A C 1
ATOM 688 O O . PRO A 1 89 ? 4.548 3.033 -0.564 1.00 96.69 89 PRO A O 1
ATOM 691 N N . ASN A 1 90 ? 3.960 1.849 -2.377 1.00 96.25 90 ASN A N 1
ATOM 692 C CA . ASN A 1 90 ? 2.973 2.813 -2.842 1.00 96.25 90 ASN A CA 1
ATOM 693 C C . ASN A 1 90 ? 1.581 2.185 -2.960 1.00 96.25 90 ASN A C 1
ATOM 695 O O . ASN A 1 90 ? 0.853 2.164 -1.976 1.00 96.25 90 ASN A O 1
ATOM 699 N N . GLY A 1 91 ? 1.201 1.657 -4.113 1.00 98.00 91 GLY A N 1
ATOM 700 C CA . GLY A 1 91 ? -0.076 0.991 -4.302 1.00 98.00 91 GLY A CA 1
ATOM 701 C C . GLY A 1 91 ? -0.135 -0.341 -3.557 1.00 98.00 91 GLY A C 1
ATOM 702 O O . GLY A 1 91 ? 0.858 -1.064 -3.483 1.00 98.00 91 GLY A O 1
ATOM 703 N N . VAL A 1 92 ? -1.313 -0.691 -3.037 1.00 98.69 92 VAL A N 1
ATOM 704 C CA . VAL A 1 92 ? -1.619 -2.031 -2.512 1.00 98.69 92 VAL A CA 1
ATOM 705 C C . VAL A 1 92 ? -3.030 -2.450 -2.909 1.00 98.69 92 VAL A C 1
ATOM 707 O O . VAL A 1 92 ? -3.985 -1.684 -2.783 1.00 98.69 92 VAL A O 1
ATOM 710 N N . VAL A 1 93 ? -3.176 -3.684 -3.386 1.00 98.62 93 VAL A N 1
ATOM 711 C CA . VAL A 1 93 ? -4.476 -4.261 -3.744 1.00 98.62 93 VAL A CA 1
ATOM 712 C C . VAL A 1 93 ? -4.473 -5.773 -3.565 1.00 98.62 93 VAL A C 1
ATOM 714 O O . VAL A 1 93 ? -3.422 -6.413 -3.597 1.00 98.62 93 VAL A O 1
ATOM 717 N N . LEU A 1 94 ? -5.659 -6.348 -3.381 1.00 98.25 94 LEU A N 1
ATOM 718 C CA . LEU A 1 94 ? -5.861 -7.788 -3.297 1.00 98.25 94 LEU A CA 1
ATOM 719 C C . LEU A 1 94 ? -6.496 -8.315 -4.589 1.00 98.25 94 LEU A C 1
ATOM 721 O O . LEU A 1 94 ? -7.345 -7.660 -5.189 1.00 98.25 94 LEU A O 1
ATOM 725 N N . SER A 1 95 ? -6.103 -9.520 -4.987 1.00 98.12 95 SER A N 1
ATOM 726 C CA . SER A 1 95 ? -6.830 -10.334 -5.974 1.00 98.12 95 SER A CA 1
ATOM 727 C C . SER A 1 95 ? -8.294 -10.572 -5.559 1.00 98.12 95 SER A C 1
ATOM 729 O O . SER A 1 95 ? -8.601 -10.505 -4.365 1.00 98.12 95 SER A O 1
ATOM 731 N N . PRO A 1 96 ? -9.207 -10.898 -6.500 1.00 97.31 96 PRO A N 1
ATOM 732 C CA . PRO A 1 96 ? -10.636 -11.026 -6.195 1.00 97.31 96 PRO A CA 1
ATOM 733 C C . PRO A 1 96 ? -10.954 -12.119 -5.171 1.00 97.31 96 PRO A C 1
ATOM 735 O O . PRO A 1 96 ? -11.891 -11.981 -4.390 1.00 97.31 96 PRO A O 1
ATOM 738 N N . ASP A 1 97 ? -10.163 -13.197 -5.153 1.00 95.88 97 ASP A N 1
ATOM 739 C CA . ASP A 1 97 ? -10.299 -14.279 -4.175 1.00 95.88 97 ASP A CA 1
ATOM 740 C C . ASP A 1 97 ? -9.557 -14.004 -2.853 1.00 95.88 97 ASP A C 1
ATOM 742 O O . ASP A 1 97 ? -9.604 -14.823 -1.934 1.00 95.88 97 ASP A O 1
ATOM 746 N N . GLY A 1 98 ? -8.887 -12.852 -2.742 1.00 95.69 98 GLY A N 1
ATOM 747 C CA . GLY A 1 98 ? -8.166 -12.414 -1.554 1.00 95.69 98 GLY A CA 1
ATOM 748 C C . GLY A 1 98 ? -6.912 -13.228 -1.237 1.00 95.69 98 GLY A C 1
ATOM 749 O O . GLY A 1 98 ? -6.428 -13.147 -0.111 1.00 95.69 98 GLY A O 1
ATOM 750 N N . ARG A 1 99 ? -6.385 -14.028 -2.177 1.00 96.38 99 ARG A N 1
ATOM 751 C CA . ARG A 1 99 ? -5.222 -14.900 -1.921 1.00 96.38 99 ARG A CA 1
ATOM 752 C C . ARG A 1 99 ? -3.882 -14.288 -2.287 1.00 96.38 99 ARG A C 1
ATOM 754 O O . ARG A 1 99 ? -2.858 -14.722 -1.768 1.00 96.38 99 ARG A O 1
ATOM 761 N N . VAL A 1 100 ? -3.885 -13.306 -3.176 1.00 98.31 100 VAL A N 1
ATOM 762 C CA . VAL A 1 100 ? -2.693 -12.589 -3.640 1.00 98.31 100 VAL A CA 1
ATOM 763 C C . VAL A 1 100 ? -2.811 -11.107 -3.309 1.00 98.31 100 VAL A C 1
ATOM 765 O O . VAL A 1 100 ? -3.852 -10.510 -3.592 1.00 98.31 100 VAL A O 1
ATOM 768 N N . ALA A 1 101 ? -1.751 -10.519 -2.751 1.00 98.50 101 ALA A N 1
ATOM 769 C CA . ALA A 1 101 ? -1.565 -9.071 -2.673 1.00 98.50 101 ALA A CA 1
ATOM 770 C C . ALA A 1 101 ? -0.598 -8.613 -3.768 1.00 98.50 101 ALA A C 1
ATOM 772 O O . ALA A 1 101 ? 0.447 -9.237 -3.959 1.00 98.50 101 ALA A O 1
ATOM 773 N N . TYR A 1 102 ? -0.918 -7.508 -4.436 1.00 98.81 102 TYR A N 1
ATOM 774 C CA . TYR A 1 102 ? -0.016 -6.806 -5.344 1.00 98.81 102 TYR A CA 1
ATOM 775 C C . TYR A 1 102 ? 0.366 -5.469 -4.725 1.00 98.81 102 TYR A C 1
ATOM 777 O O . TYR A 1 102 ? -0.506 -4.732 -4.261 1.00 98.81 102 TYR A O 1
ATOM 785 N N . ILE A 1 103 ? 1.664 -5.176 -4.701 1.00 98.75 103 ILE A N 1
ATOM 786 C CA . ILE A 1 103 ? 2.213 -3.971 -4.076 1.00 98.75 103 ILE A CA 1
ATOM 787 C C . ILE A 1 103 ? 3.221 -3.338 -5.022 1.00 98.75 103 ILE A C 1
ATOM 789 O O . ILE A 1 103 ? 4.100 -4.033 -5.542 1.00 98.75 103 ILE A O 1
ATOM 793 N N . THR A 1 104 ? 3.107 -2.032 -5.235 1.00 97.88 104 THR A N 1
ATOM 794 C CA . THR A 1 104 ? 4.040 -1.291 -6.082 1.00 97.88 104 THR A CA 1
ATOM 795 C C . THR A 1 104 ? 5.188 -0.705 -5.264 1.00 97.88 104 THR A C 1
ATOM 797 O O . THR A 1 104 ? 5.006 -0.237 -4.138 1.00 97.88 104 THR A O 1
ATOM 800 N N . ASP A 1 105 ? 6.392 -0.762 -5.829 1.00 95.00 105 ASP A N 1
ATOM 801 C CA . ASP A 1 105 ? 7.580 -0.074 -5.340 1.00 95.00 105 ASP A CA 1
ATOM 802 C C . ASP A 1 105 ? 7.944 1.038 -6.319 1.00 95.00 105 ASP A C 1
ATOM 804 O O . ASP A 1 105 ? 8.361 0.786 -7.452 1.00 95.00 105 ASP A O 1
ATOM 808 N N . THR A 1 106 ? 7.785 2.272 -5.862 1.00 91.81 106 THR A N 1
ATOM 809 C CA . THR A 1 106 ? 8.113 3.491 -6.609 1.00 91.81 106 THR A CA 1
ATOM 810 C C . THR A 1 106 ? 9.421 4.103 -6.115 1.00 91.81 106 THR A C 1
ATOM 812 O O . THR A 1 106 ? 9.565 5.324 -6.062 1.00 91.81 106 THR A O 1
ATOM 815 N N . GLY A 1 107 ? 10.350 3.272 -5.640 1.00 88.12 107 GLY A N 1
ATOM 816 C CA . GLY A 1 107 ? 11.649 3.715 -5.138 1.00 88.12 107 GLY A CA 1
ATOM 817 C C . GLY A 1 107 ? 12.513 4.403 -6.191 1.00 88.12 107 GLY A C 1
ATOM 818 O O . GLY A 1 107 ? 13.397 5.185 -5.846 1.00 88.12 107 GLY A O 1
ATOM 819 N N . CYS A 1 108 ? 12.224 4.158 -7.463 1.00 79.75 108 CYS A N 1
ATOM 820 C CA . CYS A 1 108 ? 12.776 4.886 -8.581 1.00 79.75 108 CYS A CA 1
ATOM 821 C C . CYS A 1 108 ? 12.189 6.292 -8.673 1.00 79.75 108 CYS A C 1
ATOM 823 O O . CYS A 1 108 ? 11.160 6.520 -9.301 1.00 79.75 108 CYS A O 1
ATOM 825 N N . LYS A 1 109 ? 12.839 7.260 -8.028 1.00 62.81 109 LYS A N 1
ATOM 826 C CA . LYS A 1 109 ? 12.529 8.676 -8.233 1.00 62.81 109 LYS A CA 1
ATOM 827 C C . LYS A 1 109 ? 13.807 9.485 -8.353 1.00 62.81 109 LYS A C 1
ATOM 829 O O . LYS A 1 109 ? 14.532 9.649 -7.374 1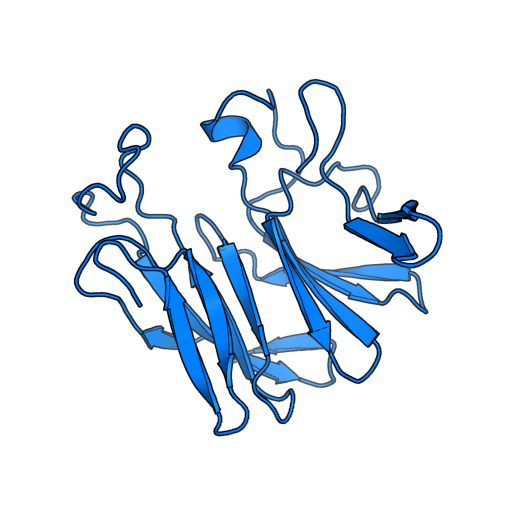.00 62.81 109 LYS A O 1
ATOM 834 N N . ASP A 1 110 ? 13.984 10.107 -9.512 1.00 54.19 110 ASP A N 1
ATOM 835 C CA . ASP A 1 110 ? 14.574 11.438 -9.563 1.00 54.19 110 ASP A CA 1
ATOM 836 C C . ASP A 1 110 ? 13.582 12.369 -8.850 1.00 54.19 110 ASP A C 1
ATOM 838 O O . ASP A 1 110 ? 12.523 12.703 -9.377 1.00 54.19 110 ASP A O 1
ATOM 842 N N . ALA A 1 111 ? 13.879 12.725 -7.597 1.00 43.78 111 ALA A N 1
ATOM 843 C CA . ALA A 1 111 ? 12.971 13.377 -6.643 1.00 43.78 111 ALA A CA 1
ATOM 844 C C . ALA A 1 111 ? 12.406 14.762 -7.062 1.00 43.78 111 ALA A C 1
ATOM 846 O O . ALA A 1 111 ? 11.767 15.425 -6.249 1.00 43.78 111 ALA A O 1
ATOM 847 N N . ASN A 1 112 ? 12.628 15.205 -8.304 1.00 43.19 112 ASN A N 1
ATOM 848 C CA . ASN A 1 112 ? 12.252 16.519 -8.831 1.00 43.19 112 ASN A CA 1
ATOM 849 C C . ASN A 1 112 ? 11.368 16.479 -10.093 1.00 43.19 112 ASN A C 1
ATOM 851 O O . ASN A 1 112 ? 10.983 17.541 -10.581 1.00 43.19 112 ASN A O 1
ATOM 855 N N . ALA A 1 113 ? 11.038 15.306 -10.636 1.00 49.91 113 ALA A N 1
ATOM 856 C CA . ALA A 1 113 ? 10.207 15.214 -11.832 1.00 49.91 113 ALA A CA 1
ATOM 857 C C . ALA A 1 113 ? 8.720 15.146 -11.448 1.00 49.91 113 ALA A C 1
ATOM 859 O O . ALA A 1 113 ? 8.241 14.162 -10.887 1.00 49.91 113 ALA A O 1
ATOM 860 N N . SER A 1 114 ? 7.994 16.230 -11.707 1.00 43.75 114 SER A N 1
ATOM 861 C CA . SER A 1 114 ? 6.556 16.380 -11.427 1.00 43.75 114 SER A CA 1
ATOM 862 C C . SER A 1 114 ? 5.661 15.682 -12.468 1.00 43.75 114 SER A C 1
ATOM 864 O O . SER A 1 114 ? 4.444 15.840 -12.445 1.00 43.75 114 SER A O 1
ATOM 866 N N . ASP A 1 115 ? 6.263 14.894 -13.357 1.00 43.56 115 ASP A N 1
ATOM 867 C CA . ASP A 1 115 ? 5.708 14.395 -14.615 1.00 43.56 115 ASP A CA 1
ATOM 868 C C . ASP A 1 115 ? 6.042 12.914 -14.887 1.00 43.56 115 ASP A C 1
ATOM 870 O O . ASP A 1 115 ? 6.006 12.466 -16.028 1.00 43.56 115 ASP A O 1
ATOM 874 N N . GLY A 1 116 ? 6.368 12.128 -13.854 1.00 46.56 116 GLY A N 1
ATOM 875 C CA . GLY A 1 116 ? 6.728 10.718 -14.051 1.00 46.56 116 GLY A CA 1
ATOM 876 C C . GLY A 1 116 ? 8.094 10.546 -14.719 1.00 46.56 116 GLY A C 1
ATOM 877 O O . GLY A 1 116 ? 8.276 9.620 -15.509 1.00 46.56 116 GLY A O 1
ATOM 878 N N . GLY A 1 117 ? 9.026 11.459 -14.404 1.00 46.88 117 GLY A N 1
ATOM 879 C CA . GLY A 1 117 ? 10.368 11.533 -14.977 1.00 46.88 117 GLY A CA 1
ATOM 880 C C . GLY A 1 117 ? 11.064 10.189 -15.131 1.00 46.88 117 GLY A C 1
ATOM 881 O O . GLY A 1 117 ? 10.814 9.234 -14.392 1.00 46.88 117 GLY A O 1
ATOM 882 N N . GLN A 1 118 ? 11.939 10.128 -16.134 1.00 53.31 118 GLN A N 1
ATOM 883 C CA . GLN A 1 118 ? 12.617 8.895 -16.494 1.00 53.31 118 GLN A CA 1
ATOM 884 C C . GLN A 1 118 ? 13.292 8.275 -15.274 1.00 53.31 118 GLN A C 1
ATOM 886 O O . GLN A 1 118 ? 14.038 8.919 -14.545 1.00 53.31 118 GLN A O 1
ATOM 891 N N . CYS A 1 119 ? 13.023 6.993 -15.081 1.00 62.41 119 CYS A N 1
ATOM 892 C CA . CYS A 1 119 ? 13.715 6.166 -14.118 1.00 62.41 119 CYS A CA 1
ATOM 893 C C . CYS A 1 119 ? 15.168 5.957 -14.554 1.00 62.41 119 CYS A C 1
ATOM 895 O O . CYS A 1 119 ? 15.488 4.945 -15.172 1.00 62.41 119 CYS A O 1
ATOM 897 N N . THR A 1 120 ? 16.030 6.947 -14.306 1.00 56.66 120 THR A N 1
ATOM 898 C CA . THR A 1 120 ? 17.415 6.947 -14.805 1.00 56.66 120 THR A CA 1
ATOM 899 C C . THR A 1 120 ? 18.407 6.283 -13.848 1.00 56.66 120 THR A C 1
ATOM 901 O O . THR A 1 120 ? 19.465 5.821 -14.280 1.00 56.66 120 THR A O 1
ATOM 904 N N . ALA A 1 121 ? 18.075 6.190 -12.557 1.00 60.75 121 ALA A N 1
ATOM 905 C CA . ALA A 1 121 ? 18.935 5.572 -11.555 1.00 60.75 121 ALA A CA 1
ATOM 906 C C . ALA A 1 121 ? 18.914 4.039 -11.681 1.00 60.75 121 ALA A C 1
ATOM 908 O O . ALA A 1 121 ? 17.912 3.394 -11.362 1.00 60.75 121 ALA A O 1
ATOM 909 N N . ALA A 1 122 ? 20.050 3.470 -12.099 1.00 55.78 122 ALA A N 1
ATOM 910 C CA . ALA A 1 122 ? 20.226 2.051 -12.425 1.00 55.78 122 ALA A CA 1
ATOM 911 C C . ALA A 1 122 ? 19.900 1.060 -11.283 1.00 55.78 122 ALA A C 1
ATOM 913 O O . ALA A 1 122 ? 19.688 -0.116 -11.559 1.00 55.78 122 ALA A O 1
ATOM 914 N N . ASP A 1 123 ? 19.783 1.532 -10.037 1.00 63.31 123 ASP A N 1
ATOM 915 C CA . ASP A 1 123 ? 19.637 0.689 -8.841 1.00 63.31 123 ASP A CA 1
ATOM 916 C C . ASP A 1 123 ? 18.377 0.997 -8.015 1.00 63.31 123 ASP A C 1
ATOM 918 O O . ASP A 1 123 ? 18.331 0.747 -6.809 1.00 63.31 123 ASP A O 1
ATOM 922 N N . THR A 1 124 ? 17.340 1.571 -8.633 1.00 72.25 124 THR A N 1
ATOM 923 C CA . THR A 1 124 ? 16.110 1.9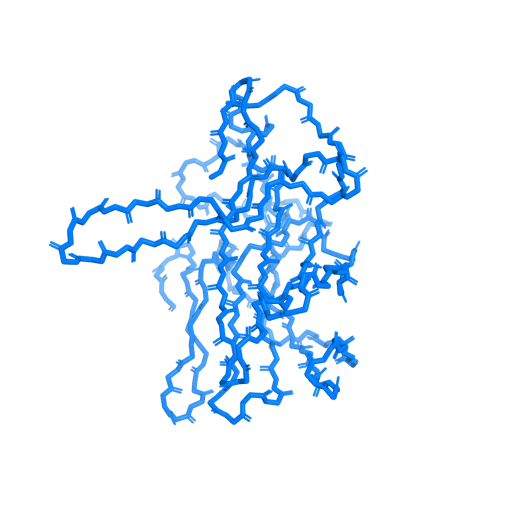34 -7.915 1.00 72.25 124 THR A CA 1
ATOM 924 C C . THR A 1 124 ? 14.891 1.147 -8.410 1.00 72.25 124 THR A C 1
ATOM 926 O O . THR A 1 124 ? 14.699 0.989 -9.617 1.00 72.25 124 THR A O 1
ATOM 929 N N . PRO A 1 125 ? 14.050 0.609 -7.505 1.00 83.38 125 PRO A N 1
ATOM 930 C CA . PRO A 1 125 ? 12.942 -0.251 -7.894 1.00 83.38 125 PRO A CA 1
ATOM 931 C C . PRO A 1 125 ? 11.799 0.553 -8.524 1.00 83.38 125 PRO A C 1
ATOM 933 O O . PRO A 1 125 ? 11.371 1.577 -7.996 1.00 83.38 125 PRO A O 1
ATOM 936 N N . ARG A 1 126 ? 11.277 0.046 -9.641 1.00 90.06 126 ARG A N 1
ATOM 937 C CA . ARG A 1 126 ? 10.056 0.516 -10.314 1.00 90.06 126 ARG A CA 1
ATOM 938 C C . ARG A 1 126 ? 9.134 -0.668 -10.580 1.00 90.06 126 ARG A C 1
ATOM 940 O O . ARG A 1 126 ? 8.748 -0.939 -11.707 1.00 90.06 126 ARG A O 1
ATOM 947 N N . SER A 1 127 ? 8.878 -1.456 -9.549 1.00 93.81 127 SER A N 1
ATOM 948 C CA . SER A 1 127 ? 8.410 -2.831 -9.714 1.00 93.81 127 SER A CA 1
ATOM 949 C C . SER A 1 127 ? 7.078 -3.053 -9.024 1.00 93.81 127 SER A C 1
ATOM 951 O O . SER A 1 127 ? 6.803 -2.476 -7.978 1.00 93.81 127 SER A O 1
ATOM 953 N N . ILE A 1 128 ? 6.277 -3.958 -9.569 1.00 98.00 128 ILE A N 1
ATOM 954 C CA . ILE A 1 128 ? 5.114 -4.528 -8.898 1.00 98.00 128 ILE A CA 1
ATOM 955 C C . ILE A 1 128 ? 5.528 -5.893 -8.362 1.00 98.00 128 ILE A C 1
ATOM 957 O O . ILE A 1 128 ? 6.046 -6.726 -9.109 1.00 98.00 128 ILE A O 1
ATOM 961 N N . TYR A 1 129 ? 5.287 -6.139 -7.080 1.00 98.62 129 TYR A N 1
ATOM 962 C CA . TYR A 1 129 ? 5.510 -7.434 -6.447 1.00 98.62 129 TYR A CA 1
ATOM 963 C C . TYR A 1 129 ? 4.183 -8.089 -6.087 1.00 98.62 129 TYR A C 1
ATOM 965 O O . TYR A 1 129 ? 3.268 -7.423 -5.606 1.00 98.62 129 TYR A O 1
ATOM 973 N N . ALA A 1 130 ? 4.103 -9.402 -6.289 1.00 98.75 130 ALA A N 1
ATOM 974 C CA . ALA A 1 130 ? 3.007 -10.233 -5.815 1.00 98.75 130 ALA A CA 1
ATOM 975 C C . ALA A 1 130 ? 3.428 -11.027 -4.572 1.00 98.75 130 ALA A C 1
ATOM 977 O O . ALA A 1 130 ? 4.585 -11.442 -4.445 1.00 98.75 130 ALA A O 1
ATOM 978 N N . PHE A 1 131 ? 2.468 -11.267 -3.684 1.00 98.75 131 PHE A N 1
ATOM 979 C CA . PHE A 1 131 ? 2.627 -12.037 -2.453 1.00 98.75 131 PHE A CA 1
ATOM 980 C C . PHE A 1 131 ? 1.452 -12.974 -2.280 1.00 98.75 131 PHE A C 1
ATOM 982 O O . PHE A 1 131 ? 0.317 -12.588 -2.546 1.00 98.75 131 PHE A O 1
ATOM 989 N N . ASP A 1 132 ? 1.710 -14.158 -1.746 1.00 98.38 132 ASP A N 1
ATOM 990 C CA . ASP A 1 132 ? 0.647 -15.019 -1.247 1.00 98.38 132 ASP A CA 1
ATOM 991 C C . ASP A 1 132 ? 0.224 -14.535 0.143 1.00 98.38 132 ASP A C 1
ATOM 993 O O . ASP A 1 132 ? 1.067 -14.217 0.986 1.00 98.38 132 ASP A O 1
ATOM 997 N N . ILE A 1 133 ? -1.081 -14.500 0.394 1.00 96.31 133 ILE A N 1
ATOM 998 C CA . ILE A 1 133 ? -1.658 -14.116 1.681 1.00 96.31 133 ILE A CA 1
ATOM 999 C C . ILE A 1 133 ? -1.951 -15.383 2.471 1.00 96.31 133 ILE A C 1
ATOM 1001 O O . ILE A 1 133 ? -2.869 -16.147 2.168 1.00 96.31 133 ILE A O 1
ATOM 1005 N N . LEU A 1 134 ? -1.171 -15.606 3.525 1.00 92.19 134 LEU A N 1
ATOM 1006 C CA . LEU A 1 134 ? -1.325 -16.760 4.397 1.00 92.19 134 LEU A CA 1
ATOM 1007 C C . LEU A 1 134 ? -2.126 -16.371 5.639 1.00 92.19 134 LEU A C 1
ATOM 1009 O O . LEU A 1 134 ? -1.749 -15.464 6.387 1.00 92.19 134 LEU A O 1
ATOM 1013 N N . LYS A 1 135 ? -3.232 -17.093 5.868 1.00 85.12 135 LYS A N 1
ATOM 1014 C CA . LYS A 1 135 ? -4.120 -16.942 7.038 1.00 85.12 135 LYS A CA 1
ATOM 1015 C C . LYS A 1 135 ? -4.602 -15.496 7.268 1.00 85.12 135 LYS A C 1
ATOM 1017 O O . LYS A 1 135 ? -4.769 -15.099 8.416 1.00 85.12 135 LYS A O 1
ATOM 1022 N N . SER A 1 136 ? -4.759 -14.709 6.200 1.00 76.88 136 SER A N 1
ATOM 1023 C CA . SER A 1 136 ? -5.133 -13.282 6.254 1.00 76.88 136 SER A CA 1
ATOM 1024 C C . SER A 1 136 ? -4.198 -12.387 7.086 1.00 76.88 136 SER A C 1
ATOM 1026 O O . SER A 1 136 ? -4.586 -11.299 7.511 1.00 76.88 136 SER A O 1
ATOM 1028 N N . ILE A 1 137 ? -2.971 -12.836 7.375 1.00 81.25 137 ILE A N 1
ATOM 1029 C CA . ILE A 1 137 ? -2.057 -12.121 8.282 1.00 81.25 137 ILE A CA 1
ATOM 1030 C C . ILE A 1 137 ? -0.659 -11.929 7.714 1.00 81.25 137 ILE A C 1
ATOM 1032 O O . ILE A 1 137 ? -0.043 -10.905 7.991 1.00 81.25 137 ILE A O 1
ATOM 1036 N N . LEU A 1 138 ? -0.162 -12.882 6.928 1.00 89.31 138 LEU A N 1
ATOM 1037 C CA . LEU A 1 138 ? 1.224 -12.906 6.480 1.00 89.31 138 LEU A CA 1
ATOM 1038 C C . LEU A 1 138 ? 1.290 -12.758 4.965 1.00 89.31 138 LEU A C 1
ATOM 1040 O O . LEU A 1 138 ? 0.602 -13.483 4.249 1.00 89.31 138 LEU A O 1
ATOM 1044 N N . LEU A 1 139 ? 2.157 -11.861 4.502 1.00 96.38 139 LEU A N 1
ATOM 1045 C CA . LEU A 1 139 ? 2.594 -11.832 3.114 1.00 96.38 139 LEU A CA 1
ATOM 1046 C C . LEU A 1 139 ? 3.792 -12.772 2.959 1.00 96.38 139 LEU A C 1
ATOM 1048 O O . LEU A 1 139 ? 4.778 -12.663 3.686 1.00 96.38 139 LEU A O 1
ATOM 1052 N N . ALA A 1 140 ? 3.691 -13.720 2.035 1.00 96.81 140 ALA A N 1
ATOM 1053 C CA . ALA A 1 140 ? 4.715 -14.722 1.771 1.00 96.81 140 ALA A CA 1
ATOM 1054 C C . ALA A 1 140 ? 5.018 -14.819 0.274 1.00 96.81 140 ALA A C 1
ATOM 1056 O O . ALA A 1 140 ? 4.281 -14.296 -0.560 1.00 96.81 140 ALA A O 1
ATOM 1057 N N . ASN A 1 141 ? 6.106 -15.514 -0.068 1.00 97.62 141 ASN A N 1
ATOM 1058 C CA . ASN A 1 141 ? 6.475 -15.821 -1.454 1.00 97.62 141 ASN A CA 1
ATOM 1059 C C . ASN A 1 141 ? 6.520 -14.573 -2.358 1.00 97.62 141 ASN A C 1
ATOM 1061 O O . ASN A 1 141 ? 5.968 -14.577 -3.466 1.00 97.62 141 ASN A O 1
ATOM 1065 N N . LYS A 1 142 ? 7.171 -13.508 -1.858 1.00 97.88 142 LYS A N 1
ATOM 1066 C CA . LYS A 1 142 ? 7.423 -12.272 -2.609 1.00 97.88 142 LYS A CA 1
ATOM 1067 C C . LYS A 1 142 ? 8.044 -12.621 -3.956 1.00 97.88 142 LYS A C 1
ATOM 1069 O O . LYS A 1 142 ? 9.095 -13.259 -4.011 1.00 97.88 142 LYS A O 1
ATOM 1074 N N . ARG A 1 143 ? 7.412 -12.173 -5.035 1.00 98.12 143 ARG A N 1
ATOM 1075 C CA . ARG A 1 143 ? 7.880 -12.400 -6.405 1.00 98.12 143 ARG A CA 1
ATOM 1076 C C . ARG A 1 143 ? 7.656 -11.165 -7.254 1.00 98.12 143 ARG A C 1
ATOM 1078 O O . ARG A 1 143 ? 6.654 -10.472 -7.084 1.00 98.12 143 ARG A O 1
ATOM 1085 N N . LEU A 1 144 ? 8.595 -10.892 -8.155 1.00 97.94 144 LEU A N 1
ATOM 1086 C CA . LEU A 1 144 ? 8.409 -9.858 -9.164 1.00 97.94 144 LEU A CA 1
ATOM 1087 C C . LEU A 1 144 ? 7.207 -10.244 -10.031 1.00 97.94 144 LEU A C 1
ATOM 1089 O O . LEU A 1 144 ? 7.155 -11.358 -10.549 1.00 97.94 144 LEU A O 1
ATOM 1093 N N . PHE A 1 145 ? 6.241 -9.340 -10.142 1.00 98.38 145 PHE A N 1
ATOM 1094 C CA . PHE A 1 145 ? 5.052 -9.524 -10.965 1.00 98.38 145 PHE A CA 1
ATOM 1095 C C . PHE A 1 145 ? 5.193 -8.791 -12.297 1.00 98.38 145 PHE A C 1
ATOM 1097 O O . PHE A 1 145 ? 5.014 -9.397 -13.348 1.00 98.38 145 PHE A O 1
ATOM 1104 N N . ALA A 1 146 ? 5.554 -7.507 -12.251 1.00 96.56 146 ALA A N 1
ATOM 1105 C CA . ALA A 1 146 ? 5.722 -6.684 -13.441 1.00 96.56 146 ALA A CA 1
ATOM 1106 C C . ALA A 1 146 ? 6.684 -5.516 -13.189 1.00 96.56 146 ALA A C 1
ATOM 1108 O O . ALA A 1 146 ? 6.917 -5.117 -12.046 1.00 96.56 146 ALA A O 1
ATOM 1109 N N . VAL A 1 147 ? 7.215 -4.960 -14.274 1.00 92.88 147 VAL A N 1
ATOM 1110 C CA . VAL A 1 147 ? 7.986 -3.712 -14.317 1.00 92.88 147 VAL A CA 1
ATOM 1111 C C . VAL A 1 147 ? 7.445 -2.928 -15.513 1.00 92.88 147 VAL A C 1
ATOM 1113 O O . VAL A 1 147 ? 7.399 -3.512 -16.595 1.00 92.88 147 VAL A O 1
ATOM 1116 N N . PRO A 1 148 ? 6.999 -1.670 -15.360 1.00 88.12 148 PRO A N 1
ATOM 1117 C CA . PRO A 1 148 ? 6.524 -0.891 -16.488 1.00 88.12 148 PRO A CA 1
ATOM 1118 C C . PRO A 1 148 ? 7.700 -0.432 -17.351 1.00 88.12 148 PRO A C 1
ATOM 1120 O O . PRO A 1 148 ? 8.802 -0.192 -16.846 1.00 88.12 148 PRO A O 1
ATOM 1123 N N . ASP A 1 149 ? 7.453 -0.255 -18.646 1.00 84.88 149 ASP A N 1
ATOM 1124 C CA . ASP A 1 149 ? 8.459 0.267 -19.571 1.00 84.88 149 ASP A CA 1
ATOM 1125 C C . ASP A 1 149 ? 8.757 1.748 -19.289 1.00 84.88 149 ASP A C 1
ATOM 1127 O O . ASP A 1 149 ? 9.925 2.153 -19.306 1.00 84.88 149 ASP A O 1
ATOM 1131 N N . VAL A 1 150 ? 7.732 2.530 -18.920 1.00 83.38 150 VAL A N 1
ATOM 1132 C CA . VAL A 1 150 ? 7.809 3.980 -18.679 1.00 83.38 150 VAL A CA 1
ATOM 1133 C C . VAL A 1 150 ? 7.403 4.343 -17.245 1.00 83.38 150 VAL A C 1
ATOM 1135 O O . VAL A 1 150 ? 6.370 3.919 -16.730 1.00 83.38 150 VAL A O 1
ATOM 1138 N N . GLY A 1 151 ? 8.215 5.183 -16.597 1.00 84.25 151 GLY A N 1
ATOM 1139 C CA . GLY A 1 151 ? 7.932 5.722 -15.264 1.00 84.25 151 GLY A CA 1
ATOM 1140 C C . GLY A 1 151 ? 7.944 4.671 -14.147 1.00 84.25 151 GLY A C 1
ATOM 1141 O O . GLY A 1 151 ? 8.714 3.705 -14.184 1.00 84.25 151 GLY A O 1
ATOM 1142 N N . THR A 1 152 ? 7.096 4.890 -13.137 1.00 88.12 152 THR A N 1
ATOM 1143 C CA . THR A 1 152 ? 6.928 3.999 -11.977 1.00 88.12 152 THR A CA 1
ATOM 1144 C C . THR A 1 152 ? 5.470 3.587 -11.796 1.00 88.12 152 THR A C 1
ATOM 1146 O O . THR A 1 152 ? 4.591 4.390 -12.104 1.00 88.12 152 THR A O 1
ATOM 1149 N N . PRO A 1 153 ? 5.200 2.371 -11.287 1.00 92.06 153 PRO A N 1
ATOM 1150 C CA . PRO A 1 153 ? 3.836 1.930 -11.025 1.00 92.06 153 PRO A CA 1
ATOM 1151 C C . PRO A 1 153 ? 3.305 2.594 -9.744 1.00 92.06 153 PRO A C 1
ATOM 1153 O O . PRO A 1 153 ? 3.778 2.283 -8.655 1.00 92.06 153 PRO A O 1
ATOM 1156 N N . ASP A 1 154 ? 2.358 3.526 -9.857 1.00 91.94 154 ASP A N 1
ATOM 1157 C CA . ASP A 1 154 ? 1.819 4.288 -8.719 1.00 91.94 154 ASP A CA 1
ATOM 1158 C C . ASP A 1 154 ? 0.675 3.521 -8.019 1.00 91.94 154 ASP A C 1
ATOM 1160 O O . ASP A 1 154 ? 0.899 2.449 -7.445 1.00 91.94 154 ASP A O 1
ATOM 1164 N N . GLY A 1 155 ? -0.552 4.045 -8.071 1.00 94.56 155 GLY A N 1
ATOM 1165 C CA . GLY A 1 155 ? -1.746 3.381 -7.564 1.00 94.56 155 GLY A CA 1
ATOM 1166 C C . GLY A 1 155 ? -2.127 2.175 -8.420 1.00 94.56 155 GLY A C 1
ATOM 1167 O O . GLY A 1 155 ? -2.104 2.235 -9.649 1.00 94.56 155 GLY A O 1
ATOM 1168 N N . ILE A 1 156 ? -2.534 1.094 -7.755 1.00 98.31 156 ILE A N 1
ATOM 1169 C CA . ILE A 1 156 ? -2.811 -0.212 -8.369 1.00 98.31 156 ILE A CA 1
ATOM 1170 C C . ILE A 1 156 ? -4.220 -0.700 -8.018 1.00 98.31 156 ILE A C 1
ATOM 1172 O O . ILE A 1 156 ? -4.710 -0.468 -6.907 1.00 98.31 156 ILE A O 1
ATOM 1176 N N . LYS A 1 157 ? -4.905 -1.346 -8.965 1.00 98.19 157 LYS A N 1
ATOM 1177 C CA . LYS A 1 157 ? -6.255 -1.907 -8.820 1.00 98.19 157 LYS A CA 1
ATOM 1178 C C . LYS A 1 157 ? -6.364 -3.253 -9.534 1.00 98.19 157 LYS A C 1
ATOM 1180 O O . LYS A 1 157 ? -5.600 -3.546 -10.446 1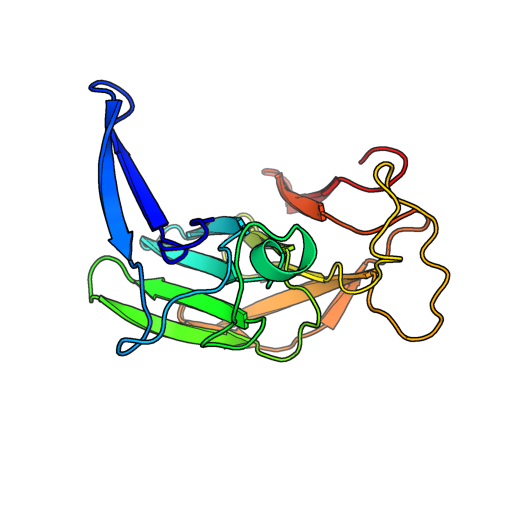.00 98.19 157 LYS A O 1
ATOM 1185 N N . VAL A 1 158 ? -7.315 -4.073 -9.100 1.00 98.44 158 VAL A N 1
ATOM 1186 C CA . VAL A 1 158 ? -7.615 -5.374 -9.707 1.00 98.44 158 VAL A CA 1
ATOM 1187 C C . VAL A 1 158 ? -9.090 -5.415 -10.067 1.00 98.44 158 VAL A C 1
ATOM 1189 O O . VAL A 1 158 ? -9.927 -4.987 -9.270 1.00 98.44 158 VAL A O 1
ATOM 1192 N N . ASP A 1 159 ? -9.402 -5.889 -11.270 1.00 98.12 159 ASP A N 1
ATOM 1193 C CA . ASP A 1 159 ? -10.784 -6.062 -11.717 1.00 98.12 159 ASP A CA 1
ATOM 1194 C C . ASP A 1 159 ? -11.368 -7.432 -11.327 1.00 98.12 159 ASP A C 1
ATOM 1196 O O . ASP A 1 159 ? -10.698 -8.293 -10.757 1.00 98.12 159 ASP A O 1
ATOM 1200 N N . LEU A 1 160 ? -12.648 -7.646 -11.643 1.00 96.94 160 LEU A N 1
ATOM 1201 C CA . LEU A 1 160 ? -13.363 -8.882 -11.308 1.00 96.94 160 LEU A CA 1
ATOM 1202 C C . LEU A 1 160 ? -12.851 -10.117 -12.065 1.00 96.94 160 LEU A C 1
ATOM 1204 O O . LEU A 1 160 ? -13.136 -11.238 -11.647 1.00 96.94 160 LEU A O 1
ATOM 1208 N N . GLN A 1 161 ? -12.129 -9.931 -13.171 1.00 98.19 161 GLN A N 1
ATOM 1209 C CA . GLN A 1 161 ? -11.500 -11.015 -13.925 1.00 98.19 161 GLN A CA 1
ATOM 1210 C C . GLN A 1 161 ? -10.094 -11.338 -13.396 1.00 98.19 161 GLN A C 1
ATOM 1212 O O . GLN A 1 161 ? -9.505 -12.334 -13.809 1.00 98.19 161 GLN A O 1
ATOM 1217 N N . GLY A 1 162 ? -9.577 -10.540 -12.457 1.00 97.88 162 GLY 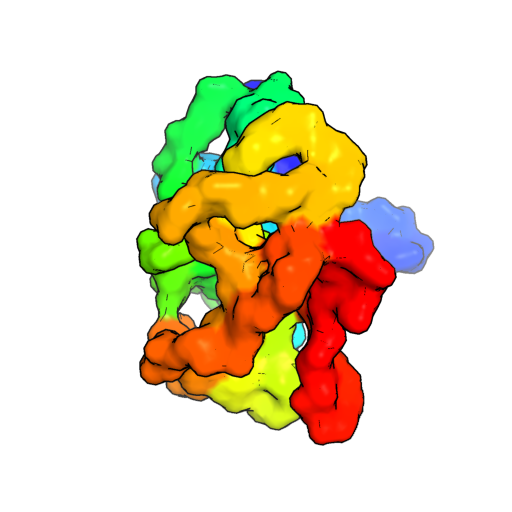A N 1
ATOM 1218 C CA . GLY A 1 162 ? -8.246 -10.699 -11.887 1.00 97.88 162 GLY A CA 1
ATOM 1219 C C . GLY A 1 162 ? -7.145 -9.999 -12.683 1.00 97.88 162 GLY A C 1
ATOM 1220 O O . GLY A 1 162 ? -5.973 -10.241 -12.396 1.00 97.88 162 GLY A O 1
ATOM 1221 N N . ASN A 1 163 ? -7.480 -9.133 -13.648 1.00 98.50 163 ASN A N 1
ATOM 1222 C CA . ASN A 1 163 ? -6.461 -8.321 -14.310 1.00 98.50 163 ASN A CA 1
ATOM 1223 C C . ASN A 1 163 ? -5.987 -7.217 -13.362 1.00 98.50 163 ASN A C 1
ATOM 1225 O O . ASN A 1 163 ? -6.777 -6.636 -12.613 1.00 98.50 163 ASN A O 1
ATOM 1229 N N . VAL A 1 164 ? -4.689 -6.930 -13.411 1.00 98.50 164 VAL A N 1
ATOM 1230 C CA . VAL A 1 164 ? -4.021 -5.943 -12.560 1.00 98.50 164 VAL A CA 1
ATOM 1231 C C . VAL A 1 164 ? -3.752 -4.686 -13.383 1.00 98.50 164 VAL A C 1
ATOM 1233 O O . VAL A 1 164 ? -3.117 -4.763 -14.430 1.00 98.50 164 VAL A O 1
ATOM 1236 N N . TRP A 1 165 ? -4.208 -3.541 -12.887 1.00 98.19 165 TRP A N 1
ATOM 1237 C CA . TRP A 1 165 ? -4.121 -2.234 -13.536 1.00 98.19 165 TRP A CA 1
ATOM 1238 C C . TRP A 1 165 ? -3.354 -1.270 -12.632 1.00 98.19 165 TRP A C 1
ATOM 1240 O O . TRP A 1 165 ? -3.652 -1.193 -11.439 1.00 98.19 165 TRP A O 1
ATOM 1250 N N . THR A 1 166 ? -2.389 -0.523 -13.161 1.00 96.75 166 THR A N 1
ATOM 1251 C CA . THR A 1 166 ? -1.631 0.471 -12.386 1.00 96.75 166 THR A CA 1
ATOM 1252 C C . THR A 1 166 ? -1.466 1.750 -13.186 1.00 96.75 166 THR A C 1
ATOM 1254 O O . THR A 1 166 ? -1.331 1.692 -14.394 1.00 96.75 166 THR A O 1
ATOM 1257 N N . GLY A 1 167 ? -1.440 2.906 -12.528 1.00 92.88 167 GLY A N 1
ATOM 1258 C CA . GLY A 1 167 ? -0.991 4.130 -13.195 1.00 92.88 167 GLY A CA 1
ATOM 1259 C C . GLY A 1 167 ? 0.516 4.074 -13.446 1.00 92.88 167 GLY A C 1
ATOM 1260 O O . GLY A 1 167 ? 1.264 3.701 -12.538 1.00 92.88 167 GLY A O 1
ATOM 1261 N N . VAL A 1 168 ? 0.948 4.434 -14.652 1.00 89.62 168 VAL A N 1
ATOM 1262 C CA . VAL A 1 168 ? 2.359 4.516 -15.071 1.00 89.62 168 VAL A CA 1
ATOM 1263 C C . VAL A 1 168 ? 2.613 5.823 -15.827 1.00 89.62 168 VAL A C 1
ATOM 1265 O O . VAL A 1 168 ? 1.702 6.632 -16.003 1.00 89.62 168 VAL A O 1
ATOM 1268 N N . GLY A 1 169 ? 3.859 6.077 -16.242 1.00 83.56 169 GLY A N 1
ATOM 1269 C CA . GLY A 1 169 ? 4.251 7.385 -16.786 1.00 83.56 169 GLY A CA 1
ATOM 1270 C C . GLY A 1 169 ? 3.504 7.805 -18.060 1.00 83.56 169 GLY A C 1
ATOM 1271 O O . GLY A 1 169 ? 3.308 8.994 -18.286 1.00 83.56 169 GLY A O 1
ATOM 1272 N N . ASP A 1 170 ? 3.062 6.849 -18.873 1.00 85.56 170 ASP A N 1
ATOM 1273 C CA . ASP A 1 170 ? 2.374 7.065 -20.149 1.00 85.56 170 ASP A CA 1
ATOM 1274 C C . ASP A 1 170 ? 0.894 6.632 -20.147 1.00 85.56 170 ASP A C 1
ATOM 1276 O O . ASP A 1 170 ? 0.244 6.683 -21.192 1.00 85.56 170 ASP A O 1
ATOM 1280 N N . GLY A 1 171 ? 0.328 6.268 -18.987 1.00 88.25 171 GLY A N 1
ATOM 1281 C CA . GLY A 1 171 ? -1.082 5.889 -18.868 1.00 88.25 171 GLY A CA 1
ATOM 1282 C C . GLY A 1 171 ? -1.358 4.804 -17.826 1.00 88.25 171 GLY A C 1
ATOM 1283 O O . GLY A 1 171 ? -1.152 5.023 -16.630 1.00 88.25 171 GLY A O 1
ATOM 1284 N N . VAL A 1 172 ? -1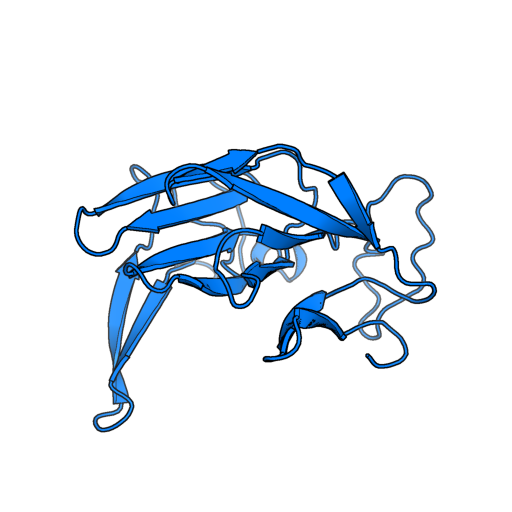.896 3.671 -18.296 1.00 88.75 172 VAL A N 1
ATOM 1285 C CA . VAL A 1 172 ? -2.281 2.486 -17.506 1.00 88.75 172 VAL A CA 1
ATOM 1286 C C . VAL A 1 172 ? -1.539 1.257 -18.013 1.00 88.75 172 VAL A C 1
ATOM 1288 O O . VAL A 1 172 ? -1.511 1.099 -19.253 1.00 88.75 172 VAL A O 1
#

pLDDT: mean 90.3, std 12.86, range [43.19, 98.81]

Foldseek 3Di:
DAFAPAAAFDWDADPVVRDIDTQGAADVPFGAQHWAEWDADPVGKIKTWGFNVCCLVVRYPDHRDAGFIKIARSVPRDIDTQDRPALHWAAWDAFPVRFKIKIWHQQQDPSPDPQLDFSPPPPGDQFIWMFTQDPVHHTHDTDTDDHDPGGHFHYWDADPVGDIDTQGRVGD

Secondary structure (DSSP, 8-state):
--BTTB-B-EEEE-TTT--EEEEE-EETTEEBS----EEE-TTSEEEEEE--HHHHTTS-S--SS-SEEEEEETTT--EEEEE---SSEEEEEE-TTS-EEEEEE-----TT-TT------TT---EEEEEEEETTTEEEEEEEEE--SSS---SEEE-TT--EEE-BTTB-